Protein AF-A0A2K8WW85-F1 (afdb_monomer_lite)

Radius of gyration: 24.28 Å; chains: 1; bounding box: 37×29×105 Å

Secondary structure (DSSP, 8-state):
---------------GGGGS---TTEEEPTTTTTSSEE-HHHHHHTT-TTT--SEE-TTTTTSSEEEHHHHHHS-TT-SS--SSS-HHHHHHHHTT-HHHHHHHHHHHHHHHHHHHHHHHHHHTT---HHHHHHHHHHTT--TT--S-HHHHHHHHHHHHHH--

Foldseek 3Di:
DDDDDDDDDDPPPPPPVVPDDPPPFKDFQQQCRLQQKHAPVSCVVLVNLLQDDTTGQLLVRSRRIDGPLQVVQDPSSQSLSDNPPDPVLVVCVSVVPPVSVVVSVVVVVVSVVVLVVLLCCCPPVVDQLVRSLVVCVVVVVCVRPDDRSSVSSVVSNVVVVVVD

pLDDT: mean 86.47, std 19.25, range [27.75, 98.31]

Structure (mmCIF, N/CA/C/O backbone):
data_AF-A0A2K8WW85-F1
#
_entry.id   AF-A0A2K8WW85-F1
#
loop_
_atom_site.group_PDB
_atom_site.id
_atom_site.type_symbol
_atom_site.label_atom_id
_atom_site.label_alt_id
_atom_site.label_comp_id
_atom_site.label_asym_id
_atom_site.label_entity_id
_atom_site.label_seq_id
_atom_site.pdbx_PDB_ins_code
_atom_site.Cartn_x
_atom_site.Cartn_y
_atom_site.Cartn_z
_atom_site.occupancy
_atom_site.B_iso_or_equiv
_atom_site.auth_seq_id
_atom_site.auth_comp_id
_atom_site.auth_asym_id
_atom_site.auth_atom_id
_atom_site.pdbx_PDB_model_num
ATOM 1 N N . MET A 1 1 ? -1.306 -6.517 -82.195 1.00 39.44 1 MET A N 1
ATOM 2 C CA . MET A 1 1 ? -0.206 -7.300 -81.605 1.00 39.44 1 MET A CA 1
ATOM 3 C C . MET A 1 1 ? -0.149 -6.945 -80.124 1.00 39.44 1 MET A C 1
ATOM 5 O O . MET A 1 1 ? 0.567 -6.043 -79.733 1.00 39.44 1 MET A O 1
ATOM 9 N N . GLU A 1 2 ? -1.185 -7.295 -79.374 1.00 36.97 2 GLU A N 1
ATOM 10 C CA . GLU A 1 2 ? -1.342 -8.610 -78.742 1.00 36.97 2 GLU A CA 1
ATOM 11 C C . GLU A 1 2 ? -0.584 -8.723 -77.407 1.00 36.97 2 GLU A C 1
ATOM 13 O O . GLU A 1 2 ? 0.636 -8.768 -77.412 1.00 36.97 2 GLU A O 1
ATOM 18 N N . TRP A 1 3 ? -1.382 -8.821 -76.327 1.00 27.75 3 TRP A N 1
ATOM 19 C CA . TRP A 1 3 ? -1.183 -9.593 -75.085 1.00 27.75 3 TRP A CA 1
ATOM 20 C C . TRP A 1 3 ? 0.023 -9.273 -74.181 1.00 27.75 3 TRP A C 1
ATOM 22 O O . TRP A 1 3 ? 1.126 -9.037 -74.637 1.00 27.75 3 TRP A O 1
ATOM 32 N N . LEU A 1 4 ? -0.028 -9.356 -72.851 1.00 36.34 4 LEU A N 1
ATOM 33 C CA . LEU A 1 4 ? -1.050 -9.385 -71.800 1.00 36.34 4 LEU A CA 1
ATOM 34 C C . LEU A 1 4 ? -0.245 -9.293 -70.482 1.00 36.34 4 LEU A C 1
ATOM 36 O O . LEU A 1 4 ? 0.851 -9.833 -70.393 1.00 36.34 4 LEU A O 1
ATOM 40 N N . ALA A 1 5 ? -0.832 -8.637 -69.481 1.00 42.47 5 ALA A N 1
ATOM 41 C CA . ALA A 1 5 ? -0.741 -8.890 -68.038 1.00 42.47 5 ALA A CA 1
ATOM 42 C C . ALA A 1 5 ? 0.504 -9.583 -67.438 1.00 42.47 5 ALA A C 1
ATOM 44 O O . ALA A 1 5 ? 0.790 -10.732 -67.743 1.00 42.47 5 ALA A O 1
ATOM 45 N N . LEU A 1 6 ? 1.038 -9.003 -66.352 1.00 38.72 6 LEU A N 1
ATOM 46 C CA . LEU A 1 6 ? 1.248 -9.783 -65.126 1.00 38.72 6 LEU A CA 1
ATOM 47 C C . LEU A 1 6 ? 1.190 -8.919 -63.856 1.00 38.72 6 LEU A C 1
ATOM 49 O O . LEU A 1 6 ? 1.678 -7.799 -63.770 1.00 38.72 6 LEU A O 1
ATOM 53 N N . ILE A 1 7 ? 0.485 -9.496 -62.895 1.00 42.47 7 ILE A N 1
ATOM 54 C CA . ILE A 1 7 ? -0.114 -8.965 -61.676 1.00 42.47 7 ILE A CA 1
ATOM 55 C C . ILE A 1 7 ? 0.874 -9.018 -60.490 1.00 42.47 7 ILE A C 1
ATOM 57 O O . ILE A 1 7 ? 1.591 -9.997 -60.330 1.00 42.47 7 ILE A O 1
ATOM 61 N N . LYS A 1 8 ? 0.764 -8.015 -59.599 1.00 39.94 8 LYS A N 1
ATOM 62 C CA . LYS A 1 8 ? 1.120 -7.976 -58.156 1.00 39.94 8 LYS A CA 1
ATOM 63 C C . LYS A 1 8 ? 2.563 -8.300 -57.730 1.00 39.94 8 LYS A C 1
ATOM 65 O O . LYS A 1 8 ? 2.974 -9.454 -57.705 1.00 39.94 8 LYS A O 1
ATOM 70 N N . LYS A 1 9 ? 3.156 -7.344 -57.003 1.00 40.66 9 LYS A N 1
ATOM 71 C CA . LYS A 1 9 ? 3.435 -7.555 -55.568 1.00 40.66 9 LYS A CA 1
ATOM 72 C C . LYS A 1 9 ? 3.607 -6.235 -54.817 1.00 40.66 9 LYS A C 1
ATOM 74 O O . LYS A 1 9 ? 4.512 -5.456 -55.083 1.00 40.66 9 LYS A O 1
ATOM 79 N N . HIS A 1 10 ? 2.721 -6.034 -53.843 1.00 38.31 10 HIS A N 1
ATOM 80 C CA . HIS A 1 10 ? 2.929 -5.144 -52.710 1.00 38.31 10 HIS A CA 1
ATOM 81 C C . HIS A 1 10 ? 4.274 -5.461 -52.046 1.00 38.31 10 HIS A C 1
ATOM 83 O O . HIS A 1 10 ? 4.445 -6.554 -51.509 1.00 38.31 10 HIS A O 1
ATOM 89 N N . HIS A 1 11 ? 5.176 -4.488 -51.992 1.00 35.03 11 HIS A N 1
ATOM 90 C CA . HIS A 1 11 ? 6.143 -4.391 -50.908 1.00 35.03 11 HIS A CA 1
ATOM 91 C C . HIS A 1 11 ? 5.715 -3.210 -50.043 1.00 35.03 11 HIS A C 1
ATOM 93 O O . HIS A 1 11 ? 6.174 -2.085 -50.204 1.00 35.03 11 HIS A O 1
ATOM 99 N N . SER A 1 12 ? 4.774 -3.482 -49.133 1.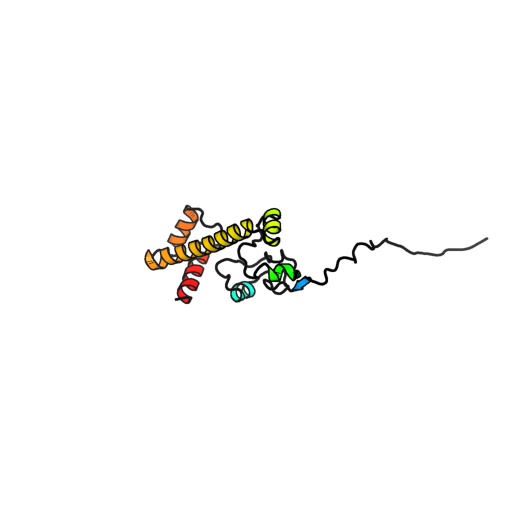00 39.41 12 SER A N 1
ATOM 100 C CA . SER A 1 12 ? 4.677 -2.692 -47.911 1.00 39.41 12 SER A CA 1
ATOM 101 C C . SER A 1 12 ? 6.045 -2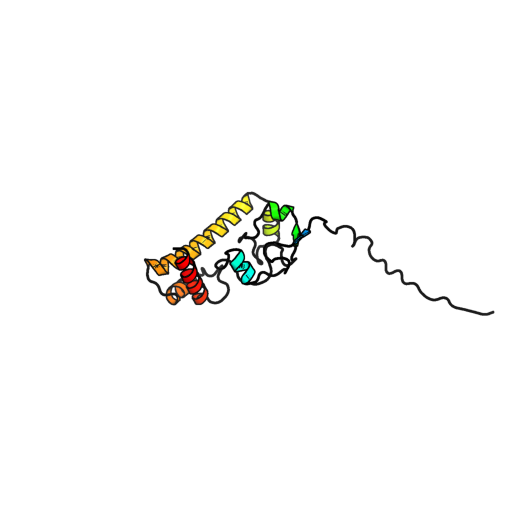.804 -47.247 1.00 39.41 12 SER A C 1
ATOM 103 O O . SER A 1 12 ? 6.476 -3.904 -46.892 1.00 39.41 12 SER A O 1
ATOM 105 N N . SER A 1 13 ? 6.770 -1.690 -47.185 1.00 39.44 13 SER A N 1
ATOM 106 C CA . SER A 1 13 ? 7.991 -1.580 -46.407 1.00 39.44 13 SER A CA 1
ATOM 107 C C . SER A 1 13 ? 7.613 -1.794 -44.945 1.00 39.44 13 SER A C 1
ATOM 109 O O . SER A 1 13 ? 7.249 -0.861 -44.231 1.00 39.44 13 SER A O 1
ATOM 111 N N . MET A 1 14 ? 7.653 -3.045 -44.495 1.00 33.56 14 MET A N 1
ATOM 112 C CA . MET A 1 14 ? 7.730 -3.323 -43.075 1.00 33.56 14 MET A CA 1
ATOM 113 C C . MET A 1 14 ? 9.068 -2.763 -42.615 1.00 33.56 14 MET A C 1
ATOM 115 O O . MET A 1 14 ? 10.123 -3.268 -42.997 1.00 33.56 14 MET A O 1
ATOM 119 N N . SER A 1 15 ? 8.984 -1.678 -41.852 1.00 43.25 15 SER A N 1
ATOM 120 C CA . SER A 1 15 ? 10.060 -1.105 -41.061 1.00 43.25 15 SER A CA 1
ATOM 121 C C . SER A 1 15 ? 10.939 -2.223 -40.493 1.00 43.25 15 SER A C 1
ATOM 123 O O . SER A 1 15 ? 10.547 -2.975 -39.600 1.00 43.25 15 SER A O 1
ATOM 125 N N . ILE A 1 16 ? 12.151 -2.346 -41.034 1.00 44.28 16 ILE A N 1
ATOM 126 C CA . ILE A 1 16 ? 13.194 -3.257 -40.542 1.00 44.28 16 ILE A CA 1
ATOM 127 C C . ILE A 1 16 ? 13.652 -2.817 -39.129 1.00 44.28 16 ILE A C 1
ATOM 129 O O . ILE A 1 16 ? 14.331 -3.562 -38.425 1.00 44.28 16 ILE A O 1
ATOM 133 N N . PHE A 1 17 ? 13.196 -1.650 -38.658 1.00 47.56 17 PHE A N 1
ATOM 134 C CA . PHE A 1 17 ? 13.502 -1.090 -37.345 1.00 47.56 17 PHE A CA 1
ATOM 135 C C . PHE A 1 17 ? 12.623 -1.622 -36.199 1.00 47.56 17 PHE A C 1
ATOM 137 O O . PHE A 1 17 ? 13.026 -1.508 -35.044 1.00 47.56 17 PHE A O 1
ATOM 144 N N . ASP A 1 18 ? 11.503 -2.305 -36.468 1.00 47.59 18 ASP A N 1
ATOM 145 C CA . ASP A 1 18 ? 10.602 -2.787 -35.398 1.00 47.59 18 ASP A CA 1
ATOM 146 C C . ASP A 1 18 ? 11.027 -4.131 -34.768 1.00 47.59 18 ASP A C 1
ATOM 148 O O . ASP A 1 18 ? 10.376 -4.642 -33.854 1.00 47.59 18 ASP A O 1
ATOM 152 N N . LYS A 1 19 ? 12.131 -4.737 -35.233 1.00 43.22 19 LYS A N 1
ATOM 153 C CA . LYS A 1 19 ? 12.577 -6.077 -34.794 1.00 43.22 19 LYS A CA 1
ATOM 154 C C . LYS A 1 19 ? 13.902 -6.121 -34.026 1.00 43.22 19 LYS A C 1
ATOM 156 O O . LYS A 1 19 ? 14.293 -7.212 -33.614 1.00 43.22 19 LYS A O 1
ATOM 161 N N . PHE A 1 20 ? 14.563 -4.988 -33.772 1.00 46.44 20 PHE A N 1
ATOM 162 C CA . PHE A 1 20 ? 15.922 -4.981 -33.201 1.00 46.44 20 PHE A CA 1
ATOM 163 C C . PHE A 1 20 ? 16.043 -4.693 -31.692 1.00 46.44 20 PHE A C 1
ATOM 165 O O . PHE A 1 20 ? 17.147 -4.739 -31.163 1.00 46.44 20 PHE A O 1
ATOM 172 N N . PHE A 1 21 ? 14.937 -4.509 -30.959 1.00 50.19 21 PHE A N 1
ATOM 173 C CA . PHE A 1 21 ? 14.970 -4.327 -29.495 1.00 50.19 21 PHE A CA 1
ATOM 174 C C . PHE A 1 21 ? 13.987 -5.236 -28.742 1.00 50.19 21 PHE A C 1
ATOM 176 O O . PHE A 1 21 ? 13.276 -4.806 -27.835 1.00 50.19 21 PHE A O 1
ATOM 183 N N . LYS A 1 22 ? 13.953 -6.536 -29.067 1.00 46.47 22 LYS A N 1
ATOM 184 C CA . LYS A 1 22 ? 13.497 -7.526 -28.075 1.00 46.47 22 LYS A CA 1
ATOM 185 C C . LYS A 1 22 ? 14.558 -7.582 -26.972 1.00 46.47 22 LYS A C 1
ATOM 187 O O . LYS A 1 22 ? 15.531 -8.322 -27.102 1.00 46.47 22 LYS A O 1
ATOM 192 N N . ASN A 1 23 ? 14.386 -6.777 -25.920 1.00 51.66 23 ASN A N 1
ATOM 193 C CA . ASN A 1 23 ? 15.203 -6.830 -24.708 1.00 51.66 23 ASN A CA 1
ATOM 194 C C . ASN A 1 23 ? 15.200 -8.267 -24.174 1.00 51.66 23 ASN A C 1
ATOM 196 O O . ASN A 1 23 ? 14.212 -8.738 -23.615 1.00 51.66 23 ASN A O 1
ATOM 200 N N . LYS A 1 24 ? 16.317 -8.977 -24.355 1.00 54.34 24 LYS A N 1
ATOM 201 C CA . LYS A 1 24 ? 16.517 -10.363 -23.902 1.00 54.34 24 LYS A CA 1
ATOM 202 C C . LYS A 1 24 ? 16.510 -10.517 -22.367 1.00 54.34 24 LYS A C 1
ATOM 204 O O . LYS A 1 24 ? 16.665 -11.630 -21.886 1.00 54.34 24 LYS A O 1
ATOM 209 N N . ASN A 1 25 ? 16.282 -9.430 -21.622 1.00 66.25 25 ASN A N 1
ATOM 210 C CA . ASN A 1 25 ? 16.363 -9.360 -20.160 1.00 66.25 25 ASN A CA 1
ATOM 211 C C . ASN A 1 25 ? 15.014 -9.052 -19.481 1.00 66.25 25 ASN A C 1
ATOM 213 O O . ASN A 1 25 ? 14.984 -8.776 -18.282 1.00 66.25 25 ASN A O 1
ATOM 217 N N . ASP A 1 26 ? 13.905 -9.071 -20.228 1.00 80.44 26 ASP A N 1
ATOM 218 C CA . ASP A 1 26 ? 12.574 -8.862 -19.658 1.00 80.44 26 ASP A CA 1
ATOM 219 C C . ASP A 1 26 ? 12.048 -10.173 -19.059 1.00 80.44 26 ASP A C 1
ATOM 221 O O . ASP A 1 26 ? 11.723 -11.130 -19.767 1.00 80.44 26 ASP A O 1
ATOM 225 N N . THR A 1 27 ? 11.940 -10.202 -17.736 1.00 92.25 27 THR A N 1
ATOM 226 C CA . THR A 1 27 ? 11.427 -11.332 -16.958 1.00 92.25 27 THR A CA 1
ATOM 227 C C . THR A 1 27 ? 9.973 -11.101 -16.554 1.00 92.25 27 THR A C 1
ATOM 229 O O . THR A 1 27 ? 9.445 -9.986 -16.616 1.00 92.25 27 THR A O 1
ATOM 232 N N . LYS A 1 28 ? 9.287 -12.178 -16.157 1.00 96.88 28 LYS A N 1
ATOM 233 C CA . LYS A 1 28 ? 7.919 -12.117 -15.632 1.00 96.88 28 LYS A CA 1
ATOM 234 C C . LYS A 1 28 ? 7.895 -11.216 -14.396 1.00 96.88 28 LYS A C 1
ATOM 236 O O . LYS A 1 28 ? 8.657 -11.437 -13.464 1.00 96.88 28 LYS A O 1
ATOM 241 N N . CYS A 1 29 ? 7.004 -10.224 -14.374 1.00 97.69 29 CYS A N 1
ATOM 242 C CA . CYS A 1 29 ? 6.877 -9.336 -13.222 1.00 97.69 29 CYS A CA 1
ATOM 243 C C . CYS A 1 29 ? 6.484 -10.142 -11.967 1.00 97.69 29 CYS A C 1
ATOM 245 O O . CYS A 1 29 ? 5.427 -10.781 -11.999 1.00 97.69 29 CYS A O 1
ATOM 247 N N . PRO A 1 30 ? 7.269 -10.087 -10.876 1.00 97.38 30 PRO A N 1
ATOM 248 C CA . PRO A 1 30 ? 6.997 -10.843 -9.650 1.00 97.38 30 PRO A CA 1
ATOM 249 C C . PRO A 1 30 ? 5.800 -10.294 -8.864 1.00 97.38 30 PRO A C 1
ATOM 251 O O . PRO A 1 30 ? 5.039 -11.069 -8.288 1.00 97.38 30 PRO A O 1
ATOM 254 N N . ARG A 1 31 ? 5.560 -8.972 -8.904 1.00 97.81 31 ARG A N 1
ATOM 255 C CA . ARG A 1 31 ? 4.427 -8.353 -8.195 1.00 97.81 31 ARG A CA 1
ATOM 256 C C . ARG A 1 31 ? 3.084 -8.902 -8.678 1.00 97.81 31 ARG A C 1
ATOM 258 O O . ARG A 1 31 ? 2.289 -9.353 -7.871 1.00 97.81 31 ARG A O 1
ATOM 265 N N . CYS A 1 32 ? 2.850 -8.882 -9.992 1.00 98.31 32 CYS A N 1
ATOM 266 C CA . CYS A 1 32 ? 1.577 -9.301 -10.596 1.00 98.31 32 CYS A CA 1
ATOM 267 C C . CYS A 1 32 ? 1.632 -10.664 -11.286 1.00 98.31 32 CYS A C 1
ATOM 269 O O . CYS A 1 32 ? 0.760 -10.976 -12.095 1.00 98.31 32 CYS A O 1
ATOM 271 N N . LEU A 1 33 ? 2.704 -11.432 -11.081 1.00 97.50 33 LEU A N 1
ATOM 272 C CA . LEU A 1 33 ? 2.921 -12.728 -11.722 1.00 97.50 33 LEU A CA 1
ATOM 273 C C . LEU A 1 33 ? 2.619 -12.703 -13.230 1.00 97.50 33 LEU A C 1
ATOM 275 O O . LEU A 1 33 ? 1.961 -13.596 -13.764 1.00 97.50 33 LEU A O 1
ATOM 279 N N . GLY A 1 34 ? 3.108 -11.689 -13.941 1.00 97.50 34 GLY A N 1
ATOM 280 C CA . GLY A 1 34 ? 2.936 -11.579 -15.392 1.00 97.50 34 GLY A CA 1
ATOM 281 C C . GLY A 1 34 ? 1.583 -11.061 -15.887 1.00 97.50 34 GLY A C 1
ATOM 282 O O . GLY A 1 34 ? 1.467 -10.774 -17.075 1.00 97.50 34 GLY A O 1
ATOM 283 N N . LYS A 1 35 ? 0.585 -10.890 -15.013 1.00 98.19 35 LYS A N 1
ATOM 284 C CA . LYS A 1 35 ? -0.796 -10.530 -15.389 1.00 98.19 35 LYS A CA 1
ATOM 285 C C . LYS A 1 35 ? -0.952 -9.082 -15.859 1.00 98.19 35 LYS A C 1
ATOM 287 O O . LYS A 1 35 ? -1.945 -8.739 -16.485 1.00 98.19 35 LYS A O 1
ATOM 292 N N . GLY A 1 36 ? -0.018 -8.203 -15.493 1.00 97.62 36 GLY A N 1
ATOM 293 C CA . GLY A 1 36 ? -0.139 -6.753 -15.699 1.00 97.62 36 GLY A CA 1
ATOM 294 C C . GLY A 1 36 ? -1.045 -6.053 -14.676 1.00 97.62 36 GLY A C 1
ATOM 295 O O . GLY A 1 36 ? -0.866 -4.865 -14.427 1.00 97.62 36 GLY A O 1
ATOM 296 N N . ASN A 1 37 ? -1.911 -6.789 -13.981 1.00 98.25 37 ASN A N 1
ATOM 297 C CA . ASN A 1 37 ? -2.737 -6.304 -12.876 1.00 98.25 37 ASN A CA 1
ATOM 298 C C . ASN A 1 37 ? -2.461 -7.109 -11.600 1.00 98.25 37 ASN A C 1
ATOM 300 O O . ASN A 1 37 ? -2.176 -8.301 -11.677 1.00 98.25 37 ASN A O 1
ATOM 304 N N . VAL A 1 38 ? -2.528 -6.440 -10.454 1.00 97.88 38 VAL A N 1
ATOM 305 C CA . VAL A 1 38 ? -2.461 -7.024 -9.111 1.00 97.88 38 VAL A CA 1
ATOM 306 C C . VAL A 1 38 ? -3.886 -7.354 -8.667 1.00 97.88 38 VAL A C 1
ATOM 308 O O . VAL A 1 38 ? -4.766 -6.495 -8.761 1.00 97.88 38 VAL A O 1
ATOM 311 N N . ASP A 1 39 ? -4.119 -8.579 -8.204 1.00 97.69 39 ASP A N 1
ATOM 312 C CA . ASP A 1 39 ? -5.388 -9.007 -7.599 1.00 97.69 39 ASP A CA 1
ATOM 313 C C . ASP A 1 39 ? -5.256 -9.224 -6.083 1.00 97.69 39 ASP A C 1
ATOM 315 O O . ASP A 1 39 ? -4.196 -9.003 -5.499 1.00 97.69 39 ASP A O 1
ATOM 319 N N . LEU A 1 40 ? -6.350 -9.626 -5.428 1.00 96.44 40 LEU A N 1
ATOM 320 C CA . LEU A 1 40 ? -6.361 -9.852 -3.980 1.00 96.44 40 LEU A CA 1
ATOM 321 C C . LEU A 1 40 ? -5.371 -10.944 -3.550 1.00 96.44 40 LEU A C 1
ATOM 323 O O . LEU A 1 40 ? -4.711 -10.776 -2.530 1.00 96.44 40 LEU A O 1
ATOM 327 N N . ASN A 1 41 ? -5.205 -11.999 -4.353 1.00 98.00 41 ASN A N 1
ATOM 328 C CA . ASN A 1 41 ? -4.265 -13.082 -4.057 1.00 98.00 41 ASN A CA 1
ATOM 329 C C . ASN A 1 41 ? -2.811 -12.595 -4.126 1.00 98.00 41 ASN A C 1
ATOM 331 O O . ASN A 1 41 ? -1.982 -12.992 -3.311 1.00 98.00 41 ASN A O 1
ATOM 335 N N . ASP A 1 42 ? -2.479 -11.724 -5.085 1.00 98.06 42 ASP A N 1
ATOM 336 C CA . ASP A 1 42 ? -1.160 -11.086 -5.136 1.00 98.06 42 ASP A CA 1
ATOM 337 C C . ASP A 1 42 ? -0.912 -10.190 -3.921 1.00 98.06 42 ASP A C 1
ATOM 339 O O . ASP A 1 42 ? 0.192 -10.194 -3.380 1.00 98.06 42 ASP A O 1
ATOM 343 N N . ILE A 1 43 ? -1.923 -9.419 -3.509 1.00 97.00 43 ILE A N 1
ATOM 344 C CA . ILE A 1 43 ? -1.835 -8.506 -2.362 1.00 97.00 43 ILE A CA 1
ATOM 345 C C . ILE A 1 43 ? -1.608 -9.290 -1.071 1.00 97.00 43 ILE A C 1
ATOM 347 O O . ILE A 1 43 ? -0.730 -8.926 -0.294 1.00 97.00 43 ILE A O 1
ATOM 351 N N . GLU A 1 44 ? -2.366 -10.364 -0.863 1.00 96.75 44 GLU A N 1
ATOM 352 C CA . GLU A 1 44 ? -2.227 -11.247 0.295 1.00 96.75 44 GLU A CA 1
ATOM 353 C C . GLU A 1 44 ? -0.860 -11.935 0.314 1.00 96.75 44 GLU A C 1
ATOM 355 O O . GLU A 1 44 ? -0.150 -11.870 1.314 1.00 96.75 44 GLU A O 1
ATOM 360 N N . ARG A 1 45 ? -0.428 -12.504 -0.819 1.00 97.81 45 ARG A N 1
ATOM 361 C CA . ARG A 1 45 ? 0.893 -13.139 -0.955 1.00 97.81 45 ARG A CA 1
ATOM 362 C C . ARG A 1 45 ? 2.049 -12.192 -0.623 1.00 97.81 45 ARG A C 1
ATOM 364 O O . ARG A 1 45 ? 3.082 -12.649 -0.148 1.00 97.81 45 ARG A O 1
ATOM 371 N N . LEU A 1 46 ? 1.904 -10.903 -0.927 1.00 97.19 46 LEU A N 1
ATOM 372 C CA . LEU A 1 46 ? 2.929 -9.878 -0.692 1.00 97.19 46 LEU A CA 1
ATOM 373 C C . LEU A 1 46 ? 2.764 -9.151 0.648 1.00 97.19 46 LEU A C 1
ATOM 375 O O . LEU A 1 46 ? 3.523 -8.226 0.929 1.00 97.19 46 LEU A O 1
ATOM 379 N N . ASN A 1 47 ? 1.789 -9.554 1.461 1.00 96.00 47 ASN A N 1
ATOM 380 C CA . ASN A 1 47 ? 1.440 -8.922 2.726 1.00 96.00 47 ASN A CA 1
ATOM 381 C C . ASN A 1 47 ? 1.178 -7.403 2.611 1.00 96.00 47 ASN A C 1
ATOM 383 O O . ASN A 1 47 ? 1.681 -6.609 3.406 1.00 96.00 47 ASN A O 1
ATOM 387 N N . LYS A 1 48 ? 0.440 -6.967 1.578 1.00 96.06 48 LYS A N 1
ATOM 388 C CA . LYS A 1 48 ? 0.125 -5.542 1.324 1.00 96.06 48 LYS A CA 1
ATOM 389 C C . LYS A 1 48 ? -1.357 -5.201 1.439 1.00 96.06 48 LYS A C 1
ATOM 391 O O . LYS A 1 48 ? -1.816 -4.222 0.852 1.00 96.06 48 LYS A O 1
ATOM 396 N N . GLN A 1 49 ? -2.117 -5.979 2.204 1.00 94.69 49 GLN A N 1
ATOM 397 C CA . GLN A 1 49 ? -3.566 -5.831 2.365 1.00 94.69 49 GLN A CA 1
ATOM 398 C C . GLN A 1 49 ? -3.959 -4.432 2.857 1.00 94.69 49 GLN A C 1
ATOM 400 O O . GLN A 1 49 ? -5.026 -3.953 2.481 1.00 94.69 49 GLN A O 1
ATOM 405 N N . LEU A 1 50 ? -3.135 -3.778 3.677 1.00 95.00 50 LEU A N 1
ATOM 406 C CA . LEU A 1 50 ? -3.426 -2.443 4.214 1.00 95.00 50 LEU A CA 1
ATOM 407 C C . LEU A 1 50 ? -2.938 -1.300 3.317 1.00 95.00 50 LEU A C 1
ATOM 409 O O . LEU A 1 50 ? -3.375 -0.173 3.479 1.00 95.00 50 LEU A O 1
ATOM 413 N N . PHE A 1 51 ? -2.090 -1.585 2.330 1.00 94.12 51 PHE A N 1
ATOM 414 C CA . PHE A 1 51 ? -1.442 -0.546 1.526 1.00 94.12 51 PHE A CA 1
ATOM 415 C C . PHE A 1 51 ? -1.936 -0.523 0.084 1.00 94.12 51 PHE A C 1
ATOM 417 O O . PHE A 1 51 ? -1.888 0.511 -0.582 1.00 94.12 51 PHE A O 1
ATOM 424 N N . TRP A 1 52 ? -2.396 -1.664 -0.432 1.00 93.81 52 TRP A N 1
ATOM 425 C CA . TRP A 1 52 ? -2.760 -1.823 -1.834 1.00 93.81 52 TRP A CA 1
ATOM 426 C C . TRP A 1 52 ? -4.220 -2.227 -2.020 1.00 93.81 52 TRP A C 1
ATOM 428 O O . TRP A 1 52 ? -4.800 -2.992 -1.251 1.00 93.81 52 TRP A O 1
ATOM 438 N N . GLY A 1 53 ? -4.781 -1.753 -3.133 1.00 91.75 53 GLY A N 1
ATOM 439 C CA . GLY A 1 53 ? -6.017 -2.264 -3.718 1.00 91.75 53 GLY A CA 1
ATOM 440 C C . GLY A 1 53 ? -5.736 -2.952 -5.059 1.00 91.75 53 GLY A C 1
ATOM 441 O O . GLY A 1 53 ? -4.703 -2.668 -5.679 1.00 91.75 53 GLY A O 1
ATOM 442 N N . PRO A 1 54 ? -6.630 -3.845 -5.521 1.00 94.94 54 PRO A N 1
ATOM 443 C CA . PRO A 1 54 ? -6.478 -4.509 -6.810 1.00 94.94 54 PRO A CA 1
ATOM 444 C C . PRO A 1 54 ? -6.521 -3.498 -7.963 1.00 94.94 54 PRO A C 1
ATOM 446 O O . PRO A 1 54 ? -7.135 -2.435 -7.863 1.00 94.94 54 PRO A O 1
ATOM 449 N N . GLY A 1 55 ? -5.877 -3.832 -9.079 1.00 96.06 55 GLY A N 1
ATOM 450 C CA . GLY A 1 55 ? -5.857 -2.985 -10.271 1.00 96.06 55 GLY A CA 1
ATOM 451 C C . GLY A 1 55 ? -4.542 -3.048 -11.038 1.00 96.06 55 GLY A C 1
ATOM 452 O O . GLY A 1 55 ? -3.792 -4.019 -10.948 1.00 96.06 55 GLY A O 1
ATOM 453 N N . LYS A 1 56 ? -4.252 -2.002 -11.818 1.00 97.62 56 LYS A N 1
ATOM 454 C CA . LYS A 1 56 ? -3.034 -1.924 -12.637 1.00 97.62 56 LYS A CA 1
ATOM 455 C C . LYS A 1 56 ? -1.780 -2.100 -11.783 1.00 97.62 56 LYS A C 1
ATOM 457 O O . LYS A 1 56 ? -1.578 -1.388 -10.805 1.00 97.62 56 LYS A O 1
ATOM 462 N N . CYS A 1 57 ? -0.896 -3.016 -12.184 1.00 98.06 57 CYS A N 1
ATOM 463 C CA . CYS A 1 57 ? 0.345 -3.264 -11.457 1.00 98.06 57 CYS A CA 1
ATOM 464 C C . CYS A 1 57 ? 1.286 -2.066 -11.586 1.00 98.06 57 CYS A C 1
ATOM 466 O O . CYS A 1 57 ? 1.892 -1.845 -12.639 1.00 98.06 57 CYS A O 1
ATOM 468 N N . ALA A 1 58 ? 1.437 -1.318 -10.496 1.00 96.75 58 ALA A N 1
ATOM 469 C CA . ALA A 1 58 ? 2.292 -0.143 -10.446 1.00 96.75 58 ALA A CA 1
ATOM 470 C C . ALA A 1 58 ? 3.787 -0.478 -10.571 1.00 96.75 58 ALA A C 1
ATOM 472 O O . ALA A 1 58 ? 4.545 0.342 -11.072 1.00 96.75 58 ALA A O 1
ATOM 473 N N . TYR A 1 59 ? 4.230 -1.692 -10.230 1.00 97.12 59 TYR A N 1
ATOM 474 C CA . TYR A 1 59 ? 5.635 -2.103 -10.377 1.00 97.12 59 TYR A CA 1
ATOM 475 C C . TYR A 1 59 ? 6.066 -2.223 -11.836 1.00 97.12 59 TYR A C 1
ATOM 477 O O . TYR A 1 59 ? 6.995 -1.552 -12.266 1.00 97.12 59 TYR A O 1
ATOM 485 N N . CYS A 1 60 ? 5.336 -2.995 -12.646 1.00 96.38 60 CYS A N 1
ATOM 486 C CA . CYS A 1 60 ? 5.627 -3.123 -14.079 1.00 96.38 60 CYS A CA 1
ATOM 487 C C . CYS A 1 60 ? 4.883 -2.100 -14.951 1.00 96.38 60 CYS A C 1
ATOM 489 O O . CYS A 1 60 ? 4.929 -2.192 -16.178 1.00 96.38 60 CYS A O 1
ATOM 491 N N . ASN A 1 61 ? 4.167 -1.150 -14.341 1.00 95.00 61 ASN A N 1
ATOM 492 C CA . ASN A 1 61 ? 3.290 -0.197 -15.022 1.00 95.00 61 ASN A CA 1
ATOM 493 C C . ASN A 1 61 ? 2.320 -0.881 -16.011 1.00 95.00 61 ASN A C 1
ATOM 495 O O . ASN A 1 61 ? 2.144 -0.439 -17.147 1.00 95.00 61 ASN A O 1
ATOM 499 N N . GLY A 1 62 ? 1.710 -1.993 -15.600 1.00 96.62 62 GLY A N 1
ATOM 500 C CA . GLY A 1 62 ? 0.751 -2.737 -16.423 1.00 96.62 62 GLY A CA 1
ATOM 501 C C . GLY A 1 62 ? 1.345 -3.689 -17.465 1.00 96.62 62 GLY A C 1
ATOM 502 O O . GLY A 1 62 ? 0.596 -4.405 -18.117 1.00 96.62 62 GLY A O 1
ATOM 503 N N . LYS A 1 63 ? 2.672 -3.739 -17.639 1.00 96.56 63 LYS A N 1
ATOM 504 C CA . LYS A 1 63 ? 3.305 -4.509 -18.729 1.00 96.56 63 LYS A CA 1
ATOM 505 C C . LYS A 1 63 ? 3.354 -6.023 -18.500 1.00 96.56 63 LYS A C 1
ATOM 507 O O . LYS A 1 63 ? 3.600 -6.775 -19.436 1.00 96.56 63 LYS A O 1
ATOM 512 N N . GLY A 1 64 ? 3.245 -6.470 -17.248 1.00 97.56 64 GLY A N 1
ATOM 513 C CA . GLY A 1 64 ? 3.459 -7.869 -16.856 1.00 97.56 64 GLY A CA 1
ATOM 514 C C . GLY A 1 64 ? 4.925 -8.327 -16.898 1.00 97.56 64 GLY A C 1
ATOM 515 O O . GLY A 1 64 ? 5.227 -9.462 -16.541 1.00 97.56 64 GLY A O 1
ATOM 516 N N . LYS A 1 65 ? 5.866 -7.461 -17.282 1.00 96.88 65 LYS A N 1
ATOM 517 C CA . LYS A 1 65 ? 7.296 -7.781 -17.378 1.00 96.88 65 LYS A CA 1
ATOM 518 C C . LYS A 1 65 ? 8.161 -6.657 -16.822 1.00 96.88 65 LYS A C 1
ATOM 520 O O . LYS A 1 65 ? 7.734 -5.502 -16.837 1.00 96.88 65 LYS A O 1
ATOM 525 N N . VAL A 1 66 ? 9.349 -7.005 -16.336 1.00 95.06 66 VAL A N 1
ATOM 526 C CA . VAL A 1 66 ? 10.353 -6.076 -15.788 1.00 95.06 66 VAL A CA 1
ATOM 527 C C . VAL A 1 66 ? 11.762 -6.513 -16.181 1.00 95.06 66 VAL A C 1
ATOM 529 O O . VAL A 1 66 ? 11.988 -7.693 -16.447 1.00 95.06 66 VAL A O 1
ATOM 532 N N . SER A 1 67 ? 12.708 -5.577 -16.206 1.00 93.00 67 SER A N 1
ATOM 533 C CA . SER A 1 67 ? 14.115 -5.902 -16.436 1.00 93.00 67 SER A CA 1
ATOM 534 C C . SER A 1 67 ? 14.741 -6.557 -15.201 1.00 93.00 67 SER A C 1
ATOM 536 O O . SER A 1 67 ? 14.348 -6.270 -14.069 1.00 93.00 67 SER A O 1
ATOM 538 N N . SER A 1 68 ? 15.763 -7.391 -15.402 1.00 90.94 68 SER A N 1
ATOM 539 C CA . SER A 1 68 ? 16.556 -7.953 -14.295 1.00 90.94 68 SER A CA 1
ATOM 540 C C . SER A 1 68 ? 17.217 -6.878 -13.422 1.00 90.94 68 SER A C 1
ATOM 542 O O . SER A 1 68 ? 17.338 -7.052 -12.216 1.00 90.94 68 SER A O 1
ATOM 544 N N . GLU A 1 69 ? 17.601 -5.744 -14.015 1.00 89.88 69 GLU A N 1
ATOM 545 C CA . GLU A 1 69 ? 18.138 -4.589 -13.285 1.00 89.88 69 GLU A CA 1
ATOM 546 C C . GLU A 1 69 ? 17.120 -4.049 -12.270 1.00 89.88 69 GLU A C 1
ATOM 548 O O . GLU A 1 69 ? 17.454 -3.848 -11.103 1.00 89.88 69 GLU A O 1
ATOM 553 N N . MET A 1 70 ? 15.853 -3.907 -12.675 1.00 91.25 70 MET A N 1
ATOM 554 C CA . MET A 1 70 ? 14.790 -3.459 -11.776 1.00 91.25 70 MET A CA 1
ATOM 555 C C . MET A 1 70 ? 14.588 -4.431 -10.609 1.00 91.25 70 MET A C 1
ATOM 557 O O . MET A 1 70 ? 14.450 -3.979 -9.474 1.00 91.25 70 MET A O 1
ATOM 561 N N . LEU A 1 71 ? 14.631 -5.742 -10.874 1.00 91.75 71 LEU A N 1
ATOM 562 C CA . LEU A 1 71 ? 14.529 -6.771 -9.832 1.00 91.75 71 LEU A CA 1
ATOM 563 C C . LEU A 1 71 ? 15.655 -6.675 -8.800 1.00 91.75 71 LEU A C 1
ATOM 565 O O . LEU A 1 71 ? 15.421 -6.895 -7.619 1.00 91.75 71 LEU A O 1
ATOM 569 N N . SER A 1 72 ? 16.870 -6.332 -9.233 1.00 90.50 72 SER A N 1
ATOM 570 C CA . SER A 1 72 ? 18.014 -6.196 -8.323 1.00 90.50 72 SER A CA 1
ATOM 571 C C . SER A 1 72 ? 17.971 -4.934 -7.456 1.00 90.50 72 SER A C 1
ATOM 573 O O . SER A 1 72 ? 18.608 -4.890 -6.408 1.00 90.50 72 SER A O 1
ATOM 575 N N . ALA A 1 73 ? 17.232 -3.907 -7.883 1.00 90.25 73 ALA A N 1
ATOM 576 C CA . ALA A 1 73 ? 17.252 -2.586 -7.257 1.00 90.25 73 ALA A CA 1
ATOM 577 C C . ALA A 1 73 ? 15.992 -2.262 -6.439 1.00 90.25 73 ALA A C 1
ATOM 579 O O . ALA A 1 73 ? 15.994 -1.325 -5.630 1.00 90.25 73 ALA A O 1
ATOM 580 N N . ILE A 1 74 ? 14.879 -2.951 -6.705 1.00 94.00 74 ILE A N 1
ATOM 581 C CA . ILE A 1 74 ? 13.569 -2.611 -6.148 1.00 94.00 74 ILE A CA 1
ATOM 582 C C . ILE A 1 74 ? 12.797 -3.886 -5.854 1.00 94.00 74 ILE A C 1
ATOM 584 O O . ILE A 1 74 ? 12.474 -4.643 -6.769 1.00 94.00 74 ILE A O 1
ATOM 588 N N . SER A 1 75 ? 12.434 -4.059 -4.586 1.00 95.69 75 SER A N 1
ATOM 589 C CA . SER A 1 75 ? 11.588 -5.160 -4.141 1.00 95.69 75 SER A CA 1
ATOM 590 C C . SER A 1 75 ? 10.229 -5.146 -4.839 1.00 95.69 75 SER A C 1
ATOM 592 O O . SER A 1 75 ? 9.626 -4.090 -5.078 1.00 95.69 75 SER A O 1
ATOM 594 N N . GLU A 1 76 ? 9.698 -6.326 -5.145 1.00 96.56 76 GLU A N 1
ATOM 595 C CA . GLU A 1 76 ? 8.359 -6.475 -5.697 1.00 96.56 76 GLU A CA 1
ATOM 596 C C . GLU A 1 76 ? 7.266 -5.965 -4.766 1.00 96.56 76 GLU A C 1
ATOM 598 O O . GLU A 1 76 ? 6.159 -5.744 -5.240 1.00 96.56 76 GLU A O 1
ATOM 603 N N . ASP A 1 77 ? 7.549 -5.729 -3.491 1.00 96.94 77 ASP A N 1
ATOM 604 C CA . ASP A 1 77 ? 6.594 -5.263 -2.488 1.00 96.94 77 ASP A CA 1
ATOM 605 C C . ASP A 1 77 ? 6.662 -3.737 -2.231 1.00 96.94 77 ASP A C 1
ATOM 607 O O . ASP A 1 77 ? 5.897 -3.210 -1.430 1.00 96.94 77 ASP A O 1
ATOM 611 N N . GLU A 1 78 ? 7.512 -3.012 -2.973 1.00 96.94 78 GLU A N 1
ATOM 612 C CA . GLU A 1 78 ? 7.712 -1.557 -2.861 1.00 96.94 78 GLU A CA 1
ATOM 613 C C . GLU A 1 78 ? 6.404 -0.752 -2.995 1.00 96.94 78 GLU A C 1
ATOM 615 O O . GLU A 1 78 ? 5.801 -0.696 -4.080 1.00 96.94 78 GLU A O 1
ATOM 620 N N . VAL A 1 79 ? 5.981 -0.112 -1.903 1.00 96.25 79 VAL A N 1
ATOM 621 C CA . VAL A 1 79 ? 4.702 0.606 -1.789 1.00 96.25 79 VAL A CA 1
ATOM 622 C C . VAL A 1 79 ? 4.739 2.000 -2.409 1.00 96.25 79 VAL A C 1
ATOM 624 O O . VAL A 1 79 ? 3.702 2.473 -2.864 1.00 96.25 79 VAL A O 1
ATOM 627 N N . TYR A 1 80 ? 5.917 2.620 -2.515 1.00 96.38 80 TYR A N 1
ATOM 628 C CA . TYR A 1 80 ? 6.072 3.950 -3.111 1.00 96.38 80 TYR A CA 1
ATOM 629 C C . TYR A 1 80 ? 5.819 3.961 -4.626 1.00 96.38 80 TYR A C 1
ATOM 631 O O . TYR A 1 80 ? 5.449 4.974 -5.216 1.00 96.38 80 TYR A O 1
ATOM 639 N N . LEU A 1 81 ? 5.968 2.809 -5.290 1.00 96.00 81 LEU A N 1
ATOM 640 C CA . LEU A 1 81 ? 5.548 2.659 -6.678 1.00 96.00 81 LEU A CA 1
ATOM 641 C C . LEU A 1 81 ? 4.022 2.551 -6.752 1.00 96.00 81 LEU A C 1
ATOM 643 O O . LEU A 1 81 ? 3.478 1.444 -6.728 1.00 96.00 81 LEU A O 1
ATOM 647 N N . THR A 1 82 ? 3.357 3.693 -6.920 1.00 94.00 82 THR A N 1
ATOM 648 C CA . THR A 1 82 ? 1.908 3.812 -7.126 1.00 94.00 82 THR A CA 1
ATOM 649 C C . THR A 1 82 ? 1.553 4.067 -8.600 1.00 94.00 82 THR A C 1
ATOM 651 O O . THR A 1 82 ? 2.420 4.269 -9.459 1.00 94.00 82 THR A O 1
ATOM 654 N N . THR A 1 83 ? 0.266 3.967 -8.946 1.00 91.81 83 THR A N 1
ATOM 655 C CA . THR A 1 83 ? -0.225 4.179 -10.325 1.00 91.81 83 THR A CA 1
ATOM 656 C C . THR A 1 83 ? -0.292 5.64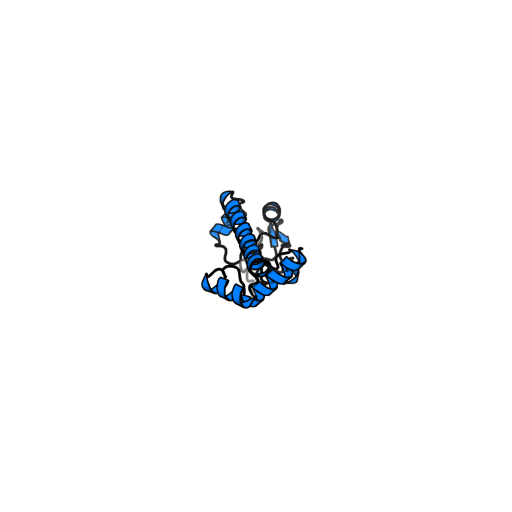9 -10.729 1.00 91.81 83 THR A C 1
ATOM 658 O O . THR A 1 83 ? -0.292 5.948 -11.921 1.00 91.81 83 THR A O 1
ATOM 661 N N . ASP A 1 84 ? -0.369 6.531 -9.744 1.00 91.19 84 ASP A N 1
ATOM 662 C CA . ASP A 1 84 ? -0.445 7.986 -9.841 1.00 91.19 84 ASP A CA 1
ATOM 663 C C . ASP A 1 84 ? 0.911 8.675 -9.616 1.00 91.19 84 ASP A C 1
ATOM 665 O O . ASP A 1 84 ? 1.020 9.873 -9.870 1.00 91.19 84 ASP A O 1
ATOM 669 N N . LEU A 1 85 ? 1.961 7.925 -9.243 1.00 94.38 85 LEU A N 1
ATOM 670 C CA . LEU A 1 85 ? 3.322 8.449 -9.124 1.00 94.38 85 LEU A CA 1
ATOM 671 C C . LEU A 1 85 ? 3.749 9.138 -10.438 1.00 94.38 85 LEU A C 1
ATOM 673 O O . LEU A 1 85 ? 3.789 8.478 -11.491 1.00 94.38 85 LEU A O 1
ATOM 677 N N . PRO A 1 86 ? 4.111 10.436 -10.412 1.00 95.50 86 PRO A N 1
ATOM 678 C CA . PRO A 1 86 ? 4.502 11.169 -11.605 1.00 95.50 86 PRO A CA 1
ATOM 679 C C . PRO A 1 86 ? 5.616 10.461 -12.376 1.00 95.50 86 PRO A C 1
ATOM 681 O O . PRO A 1 86 ? 6.611 10.008 -11.810 1.00 95.50 86 PRO A O 1
ATOM 684 N N . LYS A 1 87 ? 5.494 10.408 -13.708 1.00 95.06 87 LYS A N 1
ATOM 685 C CA . LYS A 1 87 ? 6.446 9.685 -14.572 1.00 95.06 87 LYS A CA 1
ATOM 686 C C . LYS A 1 87 ? 7.906 10.079 -14.308 1.00 95.06 87 LYS A C 1
ATOM 688 O O . LYS A 1 87 ? 8.765 9.205 -14.244 1.00 95.06 87 LYS A O 1
ATOM 693 N N . LYS A 1 88 ? 8.177 11.377 -14.137 1.00 95.69 88 LYS A N 1
ATOM 694 C CA . LYS A 1 88 ? 9.526 11.896 -13.864 1.00 95.69 88 LYS A CA 1
ATOM 695 C C . LYS A 1 88 ? 10.069 11.391 -12.525 1.00 95.69 88 LYS A C 1
ATOM 697 O O . LYS A 1 88 ? 11.209 10.950 -12.459 1.00 95.69 88 LYS A O 1
ATOM 702 N N . GLU A 1 89 ? 9.249 11.433 -11.481 1.00 96.00 89 GLU A N 1
ATOM 703 C CA . GLU A 1 89 ? 9.602 10.963 -10.138 1.00 96.00 89 GLU A CA 1
ATOM 704 C C . GLU A 1 89 ? 9.864 9.458 -10.132 1.00 96.00 89 GLU A C 1
ATOM 706 O O . GLU A 1 89 ? 10.907 9.000 -9.666 1.00 96.00 89 GLU A O 1
ATOM 711 N N . ARG A 1 90 ? 8.989 8.697 -10.793 1.00 95.25 90 ARG A N 1
ATOM 712 C CA . ARG A 1 90 ? 9.185 7.270 -11.032 1.00 95.25 90 ARG A CA 1
ATOM 713 C C . ARG A 1 90 ? 10.521 6.981 -11.715 1.00 95.25 90 ARG A C 1
ATOM 715 O O . ARG A 1 90 ? 11.255 6.114 -11.262 1.00 95.25 90 ARG A O 1
ATOM 722 N N . GLU A 1 91 ? 10.841 7.664 -12.811 1.00 94.31 91 GLU A N 1
ATOM 723 C CA . GLU A 1 91 ? 12.099 7.451 -13.540 1.00 94.31 91 GLU A CA 1
ATOM 724 C C . GLU A 1 91 ? 13.332 7.740 -12.676 1.00 94.31 91 GLU A C 1
ATOM 726 O O . GLU A 1 91 ? 14.319 7.012 -12.767 1.00 94.31 91 GLU A O 1
ATOM 731 N N . VAL A 1 92 ? 13.276 8.767 -11.825 1.00 95.12 92 VAL A N 1
ATOM 732 C CA . VAL A 1 92 ? 14.344 9.081 -10.863 1.00 95.12 92 VAL A CA 1
ATOM 733 C C . VAL A 1 92 ? 14.489 7.962 -9.829 1.00 95.12 92 VAL A C 1
ATOM 735 O O . VAL A 1 92 ? 15.605 7.496 -9.594 1.00 95.12 92 VAL A O 1
ATOM 738 N N . PHE A 1 93 ? 13.376 7.475 -9.279 1.00 95.62 93 PHE A N 1
ATOM 739 C CA . PHE A 1 93 ? 13.368 6.367 -8.324 1.00 95.62 93 PHE A CA 1
ATOM 740 C C . PHE A 1 93 ? 13.909 5.063 -8.921 1.00 95.62 93 PHE A C 1
ATOM 742 O O . PHE A 1 93 ? 14.741 4.390 -8.307 1.00 95.62 93 PHE A O 1
ATOM 749 N N . LEU A 1 94 ? 13.501 4.731 -10.151 1.00 92.50 94 LEU A N 1
ATOM 750 C CA . LEU A 1 94 ? 13.972 3.539 -10.862 1.00 92.50 94 LEU A CA 1
ATOM 751 C C . LEU A 1 94 ? 15.480 3.575 -11.157 1.00 92.50 94 LEU A C 1
ATOM 753 O O . LEU A 1 94 ? 16.096 2.520 -11.250 1.00 92.50 94 LEU A O 1
ATOM 757 N N . LYS A 1 95 ? 16.086 4.765 -11.250 1.00 91.94 95 LYS A N 1
ATOM 758 C CA . LYS A 1 95 ? 17.540 4.956 -11.416 1.00 91.94 95 LYS A CA 1
ATOM 759 C C . LYS A 1 95 ? 18.327 4.873 -10.102 1.00 91.94 95 LYS A C 1
ATOM 761 O O . LYS A 1 95 ? 19.493 5.256 -10.069 1.00 91.94 95 LYS A O 1
ATOM 766 N N . ASN A 1 96 ? 17.700 4.401 -9.023 1.00 88.06 96 ASN A N 1
ATOM 767 C CA . ASN A 1 96 ? 18.312 4.241 -7.705 1.00 88.06 96 ASN A CA 1
ATOM 768 C C . ASN A 1 96 ? 18.885 5.550 -7.123 1.00 88.06 96 ASN A C 1
ATOM 770 O O . ASN A 1 96 ? 19.927 5.559 -6.470 1.00 88.06 96 ASN A O 1
ATOM 774 N N . ASN A 1 97 ? 18.216 6.681 -7.375 1.00 92.81 97 ASN A N 1
ATOM 775 C CA . ASN A 1 97 ? 18.645 7.969 -6.842 1.00 92.81 97 ASN A CA 1
ATOM 776 C C . ASN A 1 97 ? 18.487 8.012 -5.300 1.00 92.81 97 ASN A C 1
ATOM 778 O O . ASN A 1 97 ? 17.376 7.784 -4.810 1.00 92.81 97 ASN A O 1
ATOM 782 N N . PRO A 1 98 ? 19.535 8.368 -4.528 1.00 94.69 98 PRO A N 1
ATOM 783 C CA . PRO A 1 98 ? 19.487 8.330 -3.063 1.00 94.69 98 PRO A CA 1
ATOM 784 C C . PRO A 1 98 ? 18.374 9.179 -2.440 1.00 94.69 98 PRO A C 1
ATOM 786 O O . PRO A 1 98 ? 17.688 8.716 -1.534 1.00 94.69 98 PRO A O 1
ATOM 789 N N . THR A 1 99 ? 18.136 10.388 -2.954 1.00 95.75 99 THR A N 1
ATOM 790 C CA . THR A 1 99 ? 17.077 11.274 -2.448 1.00 95.75 99 THR A CA 1
ATOM 791 C C . THR A 1 99 ? 15.701 10.644 -2.630 1.00 95.75 99 THR A C 1
ATOM 793 O O . THR A 1 99 ? 14.920 10.595 -1.687 1.00 95.75 99 THR A O 1
ATOM 796 N N . SER A 1 100 ? 15.420 10.074 -3.804 1.00 95.00 100 SER A N 1
ATOM 797 C CA . SER A 1 100 ? 14.146 9.377 -4.032 1.00 95.00 100 SER A CA 1
ATOM 798 C C . SER A 1 100 ? 13.972 8.125 -3.164 1.00 95.00 100 SER A C 1
ATOM 800 O O . SER A 1 100 ? 12.848 7.782 -2.815 1.00 95.00 100 SER A O 1
ATOM 802 N N . LYS A 1 101 ? 15.065 7.453 -2.772 1.00 94.94 101 LYS A N 1
ATOM 803 C CA . LYS A 1 101 ? 15.013 6.322 -1.832 1.00 94.94 101 LYS A CA 1
ATOM 804 C C . LYS A 1 101 ? 14.675 6.769 -0.410 1.00 94.94 101 LYS A C 1
ATOM 806 O O . LYS A 1 101 ? 13.961 6.049 0.281 1.00 94.94 101 LYS A O 1
ATOM 811 N N . ILE A 1 102 ? 15.149 7.943 0.010 1.00 96.75 102 ILE A N 1
ATOM 812 C CA . ILE A 1 102 ? 14.769 8.546 1.296 1.00 96.75 102 ILE A CA 1
ATOM 813 C C . ILE A 1 102 ? 13.274 8.873 1.289 1.00 96.75 102 ILE A C 1
ATOM 815 O O . ILE A 1 102 ? 12.562 8.412 2.173 1.00 96.75 102 ILE A O 1
ATOM 819 N N . VAL A 1 103 ? 12.786 9.547 0.243 1.00 96.19 103 VAL A N 1
ATOM 820 C CA . VAL A 1 103 ? 11.356 9.876 0.099 1.00 96.19 103 VAL A CA 1
ATOM 821 C C . VAL A 1 103 ? 10.485 8.616 0.103 1.00 96.19 103 VAL A C 1
ATOM 823 O O . VAL A 1 103 ? 9.484 8.562 0.807 1.00 96.19 103 VAL A O 1
ATOM 826 N N . ALA A 1 104 ? 10.881 7.568 -0.624 1.00 96.00 104 ALA A N 1
ATOM 827 C CA . ALA A 1 104 ? 10.158 6.296 -0.630 1.00 96.00 104 ALA A CA 1
ATOM 828 C C . ALA A 1 104 ? 10.097 5.640 0.758 1.00 96.00 104 ALA A C 1
ATOM 830 O O . ALA A 1 104 ? 9.067 5.088 1.147 1.00 96.00 104 ALA A O 1
ATOM 831 N N . LYS A 1 105 ? 11.195 5.721 1.518 1.00 96.75 105 LYS A N 1
ATOM 832 C CA . LYS A 1 105 ? 11.264 5.203 2.885 1.00 96.75 105 LYS A CA 1
ATOM 833 C C . LYS A 1 105 ? 10.359 5.994 3.828 1.00 96.75 105 LYS A C 1
ATOM 835 O O . LYS A 1 105 ? 9.617 5.379 4.585 1.00 96.75 105 LYS A O 1
ATOM 840 N N . GLU A 1 106 ? 10.404 7.322 3.772 1.00 96.81 106 GLU A N 1
ATOM 841 C CA . GLU A 1 106 ? 9.528 8.197 4.563 1.00 96.81 106 GLU A CA 1
ATOM 842 C C . GLU A 1 106 ? 8.057 7.949 4.227 1.00 96.81 106 GLU A C 1
ATOM 844 O O . GLU A 1 106 ? 7.230 7.821 5.124 1.00 96.81 106 GLU A O 1
ATOM 849 N N . TYR A 1 107 ? 7.736 7.790 2.940 1.00 95.06 107 TYR A N 1
ATOM 850 C CA . TYR A 1 107 ? 6.398 7.423 2.491 1.00 95.06 107 TYR A CA 1
ATOM 851 C C . TYR A 1 107 ? 5.936 6.113 3.138 1.00 95.06 107 TYR A C 1
ATOM 853 O O . TYR A 1 107 ? 4.891 6.093 3.780 1.00 95.06 107 TYR A O 1
ATOM 861 N N . ALA A 1 108 ? 6.731 5.043 3.039 1.00 95.25 108 ALA A N 1
ATOM 862 C CA . ALA A 1 108 ? 6.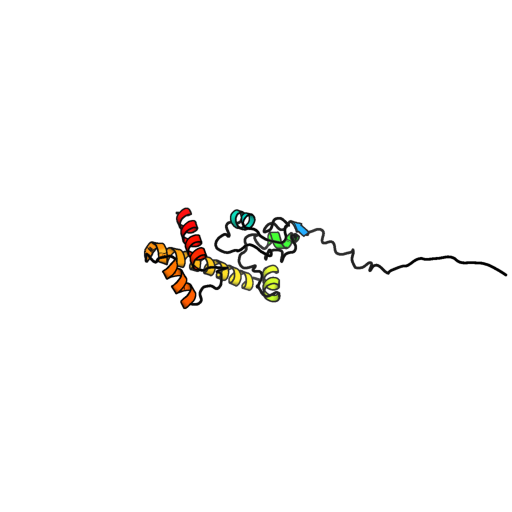399 3.758 3.653 1.00 95.25 108 ALA A CA 1
ATOM 863 C C . ALA A 1 108 ? 6.226 3.865 5.180 1.00 95.25 108 ALA A C 1
ATOM 865 O O . ALA A 1 108 ? 5.279 3.310 5.726 1.00 95.25 108 ALA A O 1
ATOM 866 N N . GLN A 1 109 ? 7.092 4.621 5.861 1.00 96.50 109 GLN A N 1
ATOM 867 C CA . GLN A 1 109 ? 6.988 4.854 7.305 1.00 96.50 109 GLN A CA 1
ATOM 868 C C . GLN A 1 109 ? 5.706 5.600 7.685 1.00 96.50 109 GLN A C 1
ATOM 870 O O . GLN A 1 109 ? 5.054 5.224 8.653 1.00 96.50 109 GLN A O 1
ATOM 875 N N . ASN A 1 110 ? 5.314 6.614 6.916 1.00 94.62 110 ASN A N 1
ATOM 876 C CA . ASN A 1 110 ? 4.081 7.358 7.165 1.00 94.62 110 ASN A CA 1
ATOM 877 C C . ASN A 1 110 ? 2.836 6.481 6.984 1.00 94.62 110 ASN A C 1
ATOM 879 O O . ASN A 1 110 ? 1.885 6.625 7.749 1.00 94.62 110 ASN A O 1
ATOM 883 N N . LEU A 1 111 ? 2.850 5.545 6.024 1.00 94.06 111 LEU A N 1
ATOM 884 C CA . LEU A 1 111 ? 1.764 4.572 5.871 1.00 94.06 111 LEU A CA 1
ATOM 885 C C . LEU A 1 111 ? 1.630 3.671 7.098 1.00 94.06 111 LEU A C 1
ATOM 887 O O . LEU A 1 111 ? 0.519 3.470 7.583 1.00 94.06 111 LEU A O 1
ATOM 891 N N . GLU A 1 112 ? 2.746 3.145 7.601 1.00 95.19 112 GLU A N 1
ATOM 892 C CA . GLU A 1 112 ? 2.749 2.297 8.798 1.00 95.19 112 GLU A CA 1
ATOM 893 C C . GLU A 1 112 ? 2.261 3.071 10.025 1.00 95.19 112 GLU A C 1
ATOM 895 O O . GLU A 1 112 ? 1.356 2.613 10.716 1.00 95.19 112 GLU A O 1
ATOM 900 N N . LEU A 1 113 ? 2.772 4.290 10.240 1.00 95.56 113 LEU A N 1
ATOM 901 C CA . LEU A 1 113 ? 2.340 5.153 11.343 1.00 95.56 113 LEU A CA 1
ATOM 902 C C . LEU A 1 113 ? 0.844 5.464 11.282 1.00 95.56 113 LEU A C 1
ATOM 904 O O . LEU A 1 113 ? 0.176 5.469 12.311 1.00 95.56 113 LEU A O 1
ATOM 908 N N . PHE A 1 114 ? 0.306 5.705 10.088 1.00 95.56 114 PHE A N 1
ATOM 909 C CA . PHE A 1 114 ? -1.122 5.942 9.914 1.00 95.56 114 PHE A CA 1
ATOM 910 C C . PHE A 1 114 ? -1.959 4.707 10.274 1.00 95.56 114 PHE A C 1
ATOM 912 O O . PHE A 1 114 ? -2.970 4.818 10.966 1.00 95.56 114 PHE A O 1
ATOM 919 N N . VAL A 1 115 ? -1.530 3.518 9.845 1.00 96.12 115 VAL A N 1
ATOM 920 C CA . VAL A 1 115 ? -2.192 2.256 10.203 1.00 96.12 115 VAL A CA 1
ATOM 921 C C . VAL A 1 115 ? -2.109 1.996 11.712 1.00 96.12 115 VAL A C 1
ATOM 923 O O . VAL A 1 115 ? -3.105 1.593 12.319 1.00 96.12 115 VAL A O 1
ATOM 926 N N . ASP A 1 116 ? -0.951 2.232 12.322 1.00 96.25 116 ASP A N 1
ATOM 927 C CA . ASP A 1 116 ? -0.747 2.061 13.760 1.00 96.25 116 ASP A CA 1
ATOM 928 C C . ASP A 1 116 ? -1.605 3.040 14.566 1.00 96.25 116 ASP A C 1
ATOM 930 O O . ASP A 1 116 ? -2.220 2.638 15.553 1.00 96.25 116 ASP A O 1
ATOM 934 N N . GLU A 1 117 ? -1.732 4.291 14.120 1.00 96.06 117 GLU A N 1
ATOM 935 C CA . GLU A 1 117 ? -2.594 5.284 14.767 1.00 96.06 117 GLU A CA 1
ATOM 936 C C . GLU A 1 117 ? -4.069 4.864 14.726 1.00 96.06 117 GLU A C 1
ATOM 938 O O . GLU A 1 117 ? -4.751 4.920 15.748 1.00 96.06 117 GLU A O 1
ATOM 943 N N . ILE A 1 118 ? -4.561 4.345 13.594 1.00 96.94 118 ILE A N 1
ATOM 944 C CA . ILE A 1 118 ? -5.920 3.776 13.511 1.00 96.94 118 ILE A CA 1
ATOM 945 C C . ILE A 1 118 ? -6.110 2.678 14.561 1.00 96.94 118 ILE A C 1
ATOM 947 O O . ILE A 1 118 ? -7.118 2.649 15.275 1.00 96.94 118 ILE A O 1
ATOM 951 N N . TYR A 1 119 ? -5.146 1.762 14.667 1.00 97.50 119 TYR A N 1
ATOM 952 C CA . TYR A 1 119 ? -5.233 0.671 15.630 1.00 97.50 119 TYR A CA 1
ATOM 953 C C . TYR A 1 119 ? -5.153 1.165 17.078 1.00 97.50 119 TYR A C 1
ATOM 955 O O . TYR A 1 119 ? -5.867 0.654 17.945 1.00 97.50 119 TYR A O 1
ATOM 963 N N . LYS A 1 120 ? -4.338 2.182 17.349 1.00 97.38 120 LYS A N 1
ATOM 964 C CA . LYS A 1 120 ? -4.216 2.824 18.658 1.00 97.38 120 LYS A CA 1
ATOM 965 C C . LYS A 1 120 ? -5.517 3.504 19.082 1.00 97.38 120 LYS A C 1
ATOM 967 O O . LYS A 1 120 ? -6.009 3.250 20.181 1.00 97.38 120 LYS A O 1
ATOM 972 N N . LEU A 1 121 ? -6.135 4.284 18.193 1.00 97.69 121 LEU A N 1
ATOM 973 C CA . LEU A 1 121 ? -7.435 4.923 18.435 1.00 97.69 121 LEU A CA 1
ATOM 974 C C . LEU A 1 121 ? -8.517 3.899 18.812 1.00 97.69 121 LEU A C 1
ATOM 976 O O . LEU A 1 121 ? -9.355 4.153 19.679 1.00 97.69 121 LEU A O 1
ATOM 980 N N . HIS A 1 122 ? -8.479 2.714 18.207 1.00 97.88 122 HIS A N 1
ATOM 981 C CA . HIS A 1 122 ? -9.385 1.631 18.571 1.00 97.88 122 HIS A CA 1
ATOM 982 C C . HIS A 1 122 ? -9.011 0.963 19.906 1.00 97.88 122 HIS A C 1
ATOM 984 O O . HIS A 1 122 ? -9.843 0.815 20.804 1.00 97.88 122 HIS A O 1
ATOM 990 N N . SER A 1 123 ? -7.761 0.524 20.039 1.00 96.75 123 SER A N 1
ATOM 991 C CA . SER A 1 123 ? -7.325 -0.358 21.124 1.00 96.75 123 SER A CA 1
ATOM 992 C C . SER A 1 123 ? -7.102 0.372 22.450 1.00 96.75 123 SER A C 1
ATOM 994 O O . SER A 1 123 ? -7.466 -0.171 23.498 1.00 96.75 123 SER A O 1
ATOM 996 N N . GLU A 1 124 ? -6.587 1.599 22.426 1.00 96.44 124 GLU A N 1
ATOM 997 C CA . GLU A 1 124 ? -6.301 2.415 23.611 1.00 96.44 124 GLU A CA 1
ATOM 998 C C . GLU A 1 124 ? -7.452 3.378 23.905 1.00 96.44 124 GLU A C 1
ATOM 1000 O O . GLU A 1 124 ? -8.007 3.360 25.005 1.00 96.44 124 GLU A O 1
ATOM 1005 N N . ASN A 1 125 ? -7.874 4.152 22.901 1.00 96.56 125 ASN A N 1
ATOM 1006 C CA . ASN A 1 125 ? -8.873 5.213 23.077 1.00 96.56 125 ASN A CA 1
ATOM 1007 C C . ASN A 1 125 ? -10.320 4.697 22.997 1.00 96.56 125 ASN A C 1
ATOM 1009 O O . ASN A 1 125 ? -11.257 5.460 23.231 1.00 96.56 125 ASN A O 1
ATOM 1013 N N . LYS A 1 126 ? -10.508 3.403 22.695 1.00 97.50 126 LYS A N 1
ATOM 1014 C CA . LYS A 1 126 ? -11.811 2.715 22.638 1.00 97.50 126 LYS A CA 1
ATOM 1015 C C . LYS A 1 126 ? -12.797 3.339 21.649 1.00 97.50 126 LYS A C 1
ATOM 1017 O O . LYS A 1 126 ? -14.009 3.240 21.844 1.00 97.50 126 LYS A O 1
ATOM 1022 N N . LEU A 1 127 ? -12.292 3.960 20.582 1.00 98.00 127 LEU A N 1
ATOM 1023 C CA . LEU A 1 127 ? -13.144 4.494 19.527 1.00 98.00 127 LEU A CA 1
ATOM 1024 C C . LEU A 1 127 ? -13.713 3.363 18.660 1.00 98.00 127 LEU A C 1
ATOM 1026 O O . LEU A 1 127 ? -13.047 2.365 18.360 1.00 98.00 127 LEU A O 1
ATOM 1030 N N . THR A 1 128 ? -14.968 3.536 18.252 1.00 98.19 128 THR A N 1
ATOM 1031 C CA . THR A 1 128 ? -15.629 2.660 17.274 1.00 98.19 128 THR A CA 1
ATOM 1032 C C . THR A 1 128 ? -15.101 2.923 15.867 1.00 98.19 128 THR A C 1
ATOM 1034 O O . THR A 1 128 ? -14.578 3.999 15.574 1.00 98.19 128 THR A O 1
ATOM 1037 N N . GLU A 1 129 ? -15.293 1.973 14.954 1.00 97.69 129 GLU A N 1
ATOM 1038 C CA . GLU A 1 129 ? -14.835 2.089 13.565 1.00 97.69 129 GLU A CA 1
ATOM 1039 C C . GLU A 1 129 ? -15.444 3.304 12.862 1.00 97.69 129 GLU A C 1
ATOM 1041 O O . GLU A 1 129 ? -14.774 3.971 12.080 1.00 97.69 129 GLU A O 1
ATOM 1046 N N . LYS A 1 130 ? -16.699 3.630 13.196 1.00 97.75 130 LYS A N 1
ATOM 1047 C CA . LYS A 1 130 ? -17.390 4.811 12.678 1.00 97.75 130 LYS A CA 1
ATOM 1048 C C . LYS A 1 130 ? -16.754 6.114 13.171 1.00 97.75 130 LYS A C 1
ATOM 1050 O O . LYS A 1 130 ? -16.515 6.998 12.363 1.00 97.75 130 LYS A O 1
ATOM 1055 N N 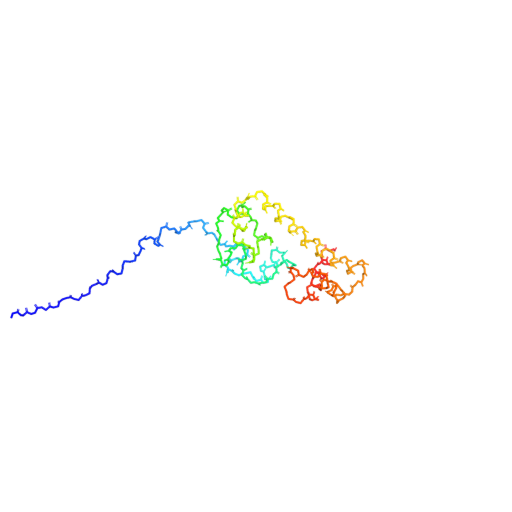. GLN A 1 131 ? -16.451 6.223 14.466 1.00 98.00 131 GLN A N 1
ATOM 1056 C CA . GLN A 1 131 ? -15.824 7.428 15.029 1.00 98.00 131 GLN A CA 1
ATOM 1057 C C . GLN A 1 131 ? -14.419 7.658 14.465 1.00 98.00 131 GLN A C 1
ATOM 1059 O O . GLN A 1 131 ? -14.036 8.793 14.202 1.00 98.00 131 GLN A O 1
ATOM 1064 N N . ILE A 1 132 ? -13.655 6.582 14.262 1.00 97.94 132 ILE A N 1
ATOM 1065 C CA . ILE A 1 132 ? -12.327 6.668 13.647 1.00 97.94 132 ILE A CA 1
ATOM 1066 C C . ILE A 1 132 ? -12.447 7.105 12.182 1.00 97.94 132 ILE A C 1
ATOM 1068 O O . ILE A 1 132 ? -11.696 7.973 11.750 1.00 97.94 132 ILE A O 1
ATOM 1072 N N . ALA A 1 133 ? -13.401 6.550 11.429 1.00 96.44 133 ALA A N 1
ATOM 1073 C CA . ALA A 1 133 ? -13.637 6.963 10.048 1.00 96.44 133 ALA A CA 1
ATOM 1074 C C . ALA A 1 133 ? -14.030 8.446 9.945 1.00 96.44 133 ALA A C 1
ATOM 1076 O O . ALA A 1 133 ? -13.442 9.176 9.156 1.00 96.44 133 ALA A O 1
ATOM 1077 N N . GLU A 1 134 ? -14.943 8.913 10.802 1.00 95.81 134 GLU A N 1
ATOM 1078 C CA . GLU A 1 134 ? -15.336 10.328 10.868 1.00 95.81 134 GLU A CA 1
ATOM 1079 C C . GLU A 1 134 ? -14.141 11.245 11.176 1.00 95.81 134 GLU A C 1
ATOM 1081 O O . GLU A 1 134 ? -14.014 12.312 10.575 1.00 95.81 134 GLU A O 1
ATOM 1086 N N . TYR A 1 135 ? -13.240 10.823 12.071 1.00 94.56 135 TYR A N 1
ATOM 1087 C CA . TYR A 1 135 ? -12.005 11.551 12.364 1.00 94.56 135 TYR A CA 1
ATOM 1088 C C . TYR A 1 135 ? -11.097 11.652 11.130 1.00 94.56 135 TYR A C 1
ATOM 1090 O O . TYR A 1 135 ? -10.708 12.758 10.751 1.00 94.56 135 TYR A O 1
ATOM 1098 N N . ILE A 1 136 ? -10.823 10.527 10.461 1.00 94.19 136 ILE A N 1
ATOM 1099 C CA . ILE A 1 136 ? -10.004 10.475 9.238 1.00 94.19 136 ILE A CA 1
ATOM 1100 C C . ILE A 1 136 ? -10.574 11.398 8.157 1.00 94.19 136 ILE A C 1
ATOM 1102 O O . ILE A 1 136 ? -9.828 12.185 7.571 1.00 94.19 136 ILE A O 1
ATOM 1106 N N . ASP A 1 137 ? -11.885 11.327 7.922 1.00 90.56 137 ASP A N 1
ATOM 1107 C CA . ASP A 1 137 ? -12.562 12.125 6.900 1.00 90.56 137 ASP A CA 1
ATOM 1108 C C . ASP A 1 137 ? -12.517 13.626 7.250 1.00 90.56 137 ASP A C 1
ATOM 1110 O O . ASP A 1 137 ? -12.276 14.466 6.379 1.00 90.56 137 ASP A O 1
ATOM 1114 N N . SER A 1 138 ? -12.695 13.984 8.530 1.00 89.75 138 SER A N 1
ATOM 1115 C CA . SER A 1 138 ? -12.643 15.382 8.988 1.00 89.75 138 SER A CA 1
ATOM 1116 C C . SER A 1 138 ? -11.257 16.015 8.846 1.00 89.75 138 SER A C 1
ATOM 1118 O O . SER A 1 138 ? -11.146 17.170 8.429 1.00 89.75 138 SER A O 1
ATOM 1120 N N . GLU A 1 139 ? -10.205 15.242 9.113 1.00 88.25 139 GLU A N 1
ATOM 1121 C CA . GLU A 1 139 ? -8.807 15.673 9.023 1.00 88.25 139 GLU A CA 1
ATOM 1122 C C . GLU A 1 139 ? -8.230 15.499 7.606 1.00 88.25 139 GLU A C 1
ATOM 1124 O O . GLU A 1 139 ? -7.082 15.865 7.350 1.00 88.25 139 GLU A O 1
ATOM 1129 N N . LYS A 1 140 ? -9.025 14.970 6.659 1.00 86.19 140 LYS A N 1
ATOM 1130 C CA . LYS A 1 140 ? -8.619 14.671 5.272 1.00 86.19 140 LYS A CA 1
ATOM 1131 C C . LYS A 1 140 ? -7.379 13.773 5.209 1.00 86.19 140 LYS A C 1
ATOM 1133 O O . LYS A 1 140 ? -6.446 14.014 4.440 1.00 86.19 140 LYS A O 1
ATOM 1138 N N . LEU A 1 141 ? -7.367 12.743 6.051 1.00 82.88 141 LEU A N 1
ATOM 1139 C CA . LEU A 1 141 ? -6.283 11.763 6.163 1.00 82.88 141 LEU A CA 1
ATOM 1140 C C . LEU A 1 141 ? -6.533 10.509 5.307 1.00 82.88 141 LEU A C 1
ATOM 1142 O O . LEU A 1 141 ? -5.848 9.502 5.457 1.00 82.88 141 LEU A O 1
ATOM 1146 N N . ASP A 1 142 ? -7.489 10.556 4.383 1.00 78.12 142 ASP A N 1
ATOM 1147 C CA . ASP A 1 142 ? -7.927 9.448 3.527 1.00 78.12 142 ASP A CA 1
ATOM 1148 C C . ASP A 1 142 ? -7.017 9.199 2.308 1.00 78.12 142 ASP A C 1
ATOM 1150 O O . ASP A 1 142 ? -7.339 8.396 1.436 1.00 78.12 142 ASP A O 1
ATOM 1154 N N . TYR A 1 143 ? -5.837 9.826 2.259 1.00 73.94 143 TYR A N 1
ATOM 1155 C CA . TYR A 1 143 ? -4.926 9.846 1.106 1.00 73.94 143 TYR A CA 1
ATOM 1156 C C . TYR A 1 143 ? -4.485 8.466 0.584 1.00 73.94 143 TYR A C 1
ATOM 1158 O O . TYR A 1 143 ? -4.033 8.356 -0.558 1.00 73.94 143 TYR A O 1
ATOM 1166 N N . ILE A 1 144 ? -4.609 7.406 1.387 1.00 75.75 144 ILE A N 1
ATOM 1167 C CA . ILE A 1 144 ? -4.315 6.021 0.976 1.00 75.75 144 ILE A CA 1
ATOM 1168 C C . ILE A 1 144 ? -5.538 5.113 0.920 1.00 75.75 144 ILE A C 1
ATOM 1170 O O . ILE A 1 144 ? -5.444 3.973 0.451 1.00 75.75 144 ILE A O 1
ATOM 1174 N N . ILE A 1 145 ? -6.680 5.589 1.407 1.00 83.19 145 ILE A N 1
ATOM 1175 C CA . ILE A 1 145 ? -7.882 4.783 1.540 1.00 83.19 145 ILE A CA 1
ATOM 1176 C C . ILE A 1 145 ? -8.530 4.665 0.167 1.00 83.19 145 ILE A C 1
ATOM 1178 O O . ILE A 1 145 ? -8.910 5.640 -0.475 1.00 83.19 145 ILE A O 1
ATOM 1182 N N . LYS A 1 146 ? -8.650 3.424 -0.307 1.00 76.94 146 LYS A N 1
ATOM 1183 C CA . LYS A 1 146 ? -9.373 3.110 -1.539 1.00 76.94 146 LYS A CA 1
ATOM 1184 C C . LYS A 1 146 ? -10.728 2.520 -1.184 1.00 76.94 146 LYS A C 1
ATOM 1186 O O . LYS A 1 146 ? -10.799 1.357 -0.792 1.00 76.94 146 LYS A O 1
ATOM 1191 N N . GLY A 1 147 ? -11.785 3.300 -1.387 1.00 84.62 147 GLY A N 1
ATOM 1192 C CA . GLY A 1 147 ? -13.160 2.889 -1.112 1.00 84.62 147 GLY A CA 1
ATOM 1193 C C . GLY A 1 147 ? -13.680 3.473 0.196 1.00 84.62 147 GLY A C 1
ATOM 1194 O O . GLY A 1 147 ? -13.400 4.623 0.504 1.00 84.62 147 GLY A O 1
ATOM 1195 N N . ASP A 1 148 ? -14.469 2.687 0.923 1.00 92.62 148 ASP A N 1
ATOM 1196 C CA . ASP A 1 148 ? -15.144 3.119 2.146 1.00 92.62 148 ASP A CA 1
ATOM 1197 C C . ASP A 1 148 ? -14.186 3.169 3.355 1.00 92.62 148 ASP A C 1
ATOM 1199 O O . ASP A 1 148 ? -13.502 2.186 3.667 1.00 92.62 148 ASP A O 1
ATOM 1203 N N . THR A 1 149 ? -14.145 4.317 4.042 1.00 95.19 149 THR A N 1
ATOM 1204 C CA . THR A 1 149 ? -13.270 4.563 5.201 1.00 95.19 149 THR A CA 1
ATOM 1205 C C . THR A 1 149 ? -13.581 3.622 6.366 1.00 95.19 149 THR A C 1
ATOM 1207 O O . THR A 1 149 ? -12.659 3.098 6.995 1.00 95.19 149 THR A O 1
ATOM 1210 N N . ILE A 1 150 ? -14.859 3.338 6.644 1.00 96.62 150 ILE A N 1
ATOM 1211 C CA . ILE A 1 150 ? -15.257 2.457 7.754 1.00 96.62 150 ILE A CA 1
ATOM 1212 C C . ILE A 1 150 ? -14.761 1.032 7.495 1.00 96.62 150 ILE A C 1
ATOM 1214 O O . ILE A 1 150 ? -14.216 0.385 8.393 1.00 96.62 150 ILE A O 1
ATOM 1218 N N . ASP A 1 151 ? -14.925 0.530 6.275 1.00 95.75 151 ASP A N 1
ATOM 1219 C CA . ASP A 1 151 ? -14.454 -0.804 5.908 1.00 95.75 151 ASP A CA 1
ATOM 1220 C C . ASP A 1 151 ? -12.926 -0.907 5.927 1.00 95.75 151 ASP A C 1
ATOM 1222 O O . ASP A 1 151 ? -12.385 -1.936 6.350 1.00 95.75 151 ASP A O 1
ATOM 1226 N N . TYR A 1 152 ? -12.217 0.162 5.557 1.00 95.88 152 TYR A N 1
ATOM 1227 C CA . TYR A 1 152 ? -10.767 0.236 5.725 1.00 95.88 152 TYR A CA 1
ATOM 1228 C C . TYR A 1 152 ? -10.356 0.166 7.204 1.00 95.88 152 TYR A C 1
ATOM 1230 O O . TYR A 1 152 ? -9.505 -0.651 7.561 1.00 95.88 152 TYR A O 1
ATOM 1238 N N . VAL A 1 153 ? -11.006 0.930 8.088 1.00 97.38 153 VAL A N 1
ATOM 1239 C CA . VAL A 1 153 ? -10.745 0.895 9.539 1.00 97.38 153 VAL A CA 1
ATOM 1240 C C . VAL A 1 153 ? -10.998 -0.499 10.120 1.00 97.38 153 VAL A C 1
ATOM 1242 O O . VAL A 1 153 ? -10.134 -1.046 10.811 1.00 97.38 153 VAL A O 1
ATOM 1245 N N . LYS A 1 154 ? -12.132 -1.134 9.787 1.00 97.44 154 LYS A N 1
ATOM 1246 C CA . LYS A 1 154 ? -12.420 -2.526 10.192 1.00 97.44 154 LYS A CA 1
ATOM 1247 C C . LYS A 1 154 ? -11.314 -3.481 9.748 1.00 97.44 154 LYS A C 1
ATOM 1249 O O . LYS A 1 154 ? -10.922 -4.376 10.499 1.00 97.44 154 LYS A O 1
ATOM 1254 N N . LYS A 1 155 ? -10.815 -3.312 8.519 1.00 95.94 155 LYS A N 1
ATOM 1255 C CA . LYS A 1 155 ? -9.741 -4.137 7.957 1.00 95.94 155 LYS A CA 1
ATOM 1256 C C . LYS A 1 155 ? -8.432 -3.962 8.727 1.00 95.94 155 LYS A C 1
ATOM 1258 O O . LYS A 1 155 ? -7.814 -4.974 9.055 1.00 95.94 155 LYS A O 1
ATOM 1263 N N . VAL A 1 156 ? -8.044 -2.723 9.046 1.00 96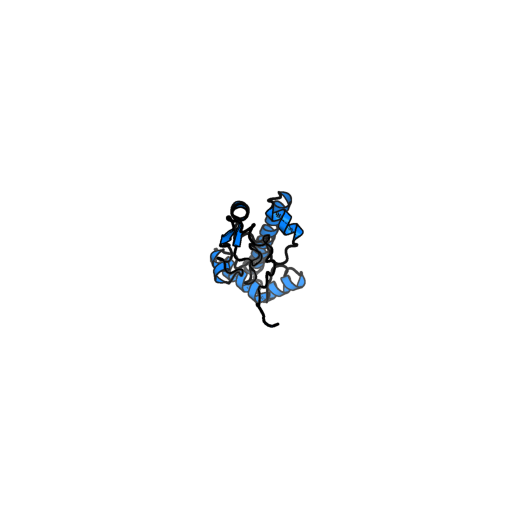.88 156 VAL A N 1
ATOM 1264 C CA . VAL A 1 156 ? -6.863 -2.418 9.874 1.00 96.88 156 VAL A CA 1
ATOM 1265 C C . VAL A 1 156 ? -6.967 -3.111 11.229 1.00 96.88 156 VAL A C 1
ATOM 1267 O O . VAL A 1 156 ? -6.079 -3.884 11.583 1.00 96.88 156 VAL A O 1
ATOM 1270 N N . ILE A 1 157 ? -8.079 -2.912 11.945 1.00 97.81 157 ILE A N 1
ATOM 1271 C CA . ILE A 1 157 ? -8.302 -3.506 13.272 1.00 97.81 157 ILE A CA 1
ATOM 1272 C C . ILE A 1 157 ? -8.204 -5.029 13.212 1.00 97.81 157 ILE A C 1
ATOM 1274 O O . ILE A 1 157 ? -7.532 -5.642 14.041 1.00 97.81 157 ILE A O 1
ATOM 1278 N N . LYS A 1 158 ? -8.849 -5.651 12.219 1.00 97.19 158 LYS A N 1
ATOM 1279 C CA . LYS A 1 158 ? -8.828 -7.106 12.044 1.00 97.19 158 LYS A CA 1
ATOM 1280 C C . LYS A 1 158 ? -7.410 -7.642 11.838 1.00 97.19 158 LYS A C 1
ATOM 1282 O O . LYS A 1 158 ? -7.065 -8.643 12.456 1.00 97.19 158 LYS A O 1
ATOM 1287 N N . ILE A 1 159 ? -6.622 -7.009 10.965 1.00 95.75 159 ILE A N 1
ATOM 1288 C CA . ILE A 1 159 ? -5.269 -7.471 10.624 1.00 95.75 159 ILE A CA 1
ATOM 1289 C C . ILE A 1 159 ? -4.306 -7.237 11.791 1.00 95.75 159 ILE A C 1
ATOM 1291 O O . ILE A 1 159 ? -3.690 -8.196 12.250 1.00 95.75 159 ILE A O 1
ATOM 1295 N N . LYS A 1 160 ? -4.252 -6.024 12.355 1.00 95.56 160 LYS A N 1
ATOM 1296 C CA . LYS A 1 160 ? -3.357 -5.703 13.483 1.00 95.56 160 LYS A CA 1
ATOM 1297 C C . LYS A 1 160 ? -3.642 -6.554 14.718 1.00 95.56 160 LYS A C 1
ATOM 1299 O O . LYS A 1 160 ? -2.720 -6.993 15.392 1.00 95.56 160 LYS A O 1
ATOM 1304 N N . LYS A 1 161 ? -4.911 -6.882 14.978 1.00 94.00 161 LYS A N 1
ATOM 1305 C CA . LYS A 1 161 ? -5.280 -7.802 16.063 1.00 94.00 161 LYS A CA 1
ATOM 1306 C C . LYS A 1 161 ? -4.776 -9.234 15.848 1.00 94.00 161 LYS A C 1
ATOM 1308 O O . LYS A 1 161 ? -4.607 -9.944 16.826 1.00 94.00 161 LYS A O 1
ATOM 1313 N N . SER A 1 162 ? -4.580 -9.674 14.603 1.00 90.31 162 SER A N 1
ATOM 1314 C CA . SER A 1 162 ? -4.061 -11.018 14.296 1.00 90.31 162 SER A CA 1
ATOM 1315 C C . SER A 1 162 ? -2.533 -11.126 14.324 1.00 90.31 162 SER A C 1
ATOM 1317 O O . SER A 1 162 ? -2.009 -12.233 14.259 1.00 90.31 162 SER A O 1
ATOM 1319 N N . GLU A 1 163 ? -1.830 -9.993 14.408 1.00 87.19 163 GLU A N 1
ATOM 1320 C CA . GLU A 1 163 ? -0.365 -9.919 14.511 1.00 87.19 163 GLU A CA 1
ATOM 1321 C C . GLU A 1 163 ? 0.136 -9.963 15.969 1.00 87.19 163 GLU A C 1
ATOM 1323 O O . GLU A 1 163 ? 1.338 -10.101 16.194 1.00 87.19 163 GLU A O 1
ATOM 1328 N N . ILE A 1 164 ? -0.781 -9.847 16.939 1.00 73.62 164 ILE A N 1
ATOM 1329 C CA . ILE A 1 164 ? -0.547 -9.885 18.394 1.00 73.62 164 ILE A CA 1
ATOM 1330 C C . ILE A 1 164 ? -0.954 -11.255 18.936 1.00 73.62 164 ILE A C 1
ATOM 1332 O O . ILE A 1 164 ? -0.180 -11.815 19.745 1.00 73.62 164 ILE A O 1
#

Sequence (164 aa):
MEWLALIKKHHSSMSIFDKFFKNKNDTKCPRCLGKGNVDLNDIERLNKQLFWGPGKCAYCNGKGKVSSEMLSAISEDEVYLTTDLPKKEREVFLKNNPTSKIVAKEYAQNLELFVDEIYKLHSENKLTEKQIAEYIDSEKLDYIIKGDTIDYVKKVIKIKKSEI